Protein AF-A0A2D6DQM7-F1 (afdb_monomer_lite)

Radius of gyration: 18.54 Å; chains: 1; bounding box: 43×23×48 Å

Secondary structure (DSSP, 8-state):
-HHHHHHHH-TTSPP----PPTT--SS-EEE-TTGGGGEEE-SS-EEEPP--TTTHHHHTTSS-BPPPTT--EESSS-S----HHHHHHHHHT-

Foldseek 3Di:
DVVLVVCLVCVPDDDDDPDDDPPDDPKDWDAALVQLVQWFDDPPDIDRFDPDPVRCVVPVDPPTDRDDSRDTHMPPDDPDDDGSVNVNVVVVVD

Structure (mmCIF, N/CA/C/O backbone):
data_AF-A0A2D6DQM7-F1
#
_entry.id   AF-A0A2D6DQM7-F1
#
loop_
_atom_site.group_PDB
_atom_site.id
_atom_site.type_symbol
_atom_site.label_atom_id
_atom_site.label_alt_id
_atom_site.label_comp_id
_atom_site.label_asym_id
_atom_site.label_entity_id
_atom_site.label_seq_id
_atom_site.pdbx_PDB_ins_code
_atom_site.Cartn_x
_atom_site.Cartn_y
_atom_site.Cartn_z
_atom_site.occupancy
_atom_site.B_iso_or_equiv
_atom_site.auth_seq_id
_atom_site.auth_comp_id
_atom_site.auth_asym_id
_atom_site.auth_atom_id
_atom_site.pdbx_PDB_model_num
ATOM 1 N N . ASN A 1 1 ? -6.532 -4.059 7.459 1.00 88.75 1 ASN A N 1
ATOM 2 C CA . ASN A 1 1 ? -7.891 -3.481 7.304 1.00 88.75 1 ASN A CA 1
ATOM 3 C C . ASN A 1 1 ? -7.991 -2.241 8.203 1.00 88.75 1 ASN A C 1
ATOM 5 O O . ASN A 1 1 ? -7.369 -2.245 9.256 1.00 88.75 1 ASN A O 1
ATOM 9 N N . ILE A 1 2 ? -8.721 -1.175 7.833 1.00 94.06 2 ILE A N 1
ATOM 10 C CA . ILE A 1 2 ? -8.884 0.024 8.689 1.00 94.06 2 ILE A CA 1
ATOM 11 C C . ILE A 1 2 ? -9.483 -0.303 10.070 1.00 94.06 2 ILE A C 1
ATOM 13 O O . ILE A 1 2 ? -9.134 0.317 11.072 1.00 94.06 2 ILE A O 1
ATOM 17 N N . MET A 1 3 ? -10.316 -1.341 10.151 1.00 95.31 3 MET A N 1
ATOM 18 C CA . MET A 1 3 ? -10.896 -1.810 11.410 1.00 95.31 3 MET A CA 1
ATOM 19 C C . MET A 1 3 ? -9.862 -2.402 12.374 1.00 95.31 3 MET A C 1
ATOM 21 O O . MET A 1 3 ? -10.055 -2.333 13.588 1.00 95.31 3 MET A O 1
ATOM 25 N N . ASP A 1 4 ? -8.743 -2.923 11.864 1.00 95.88 4 ASP A N 1
ATOM 26 C CA . ASP A 1 4 ? -7.643 -3.402 12.707 1.00 95.88 4 ASP A CA 1
ATOM 27 C C . ASP A 1 4 ? -6.985 -2.232 13.443 1.00 95.88 4 ASP A C 1
ATOM 29 O O . ASP A 1 4 ? -6.693 -2.338 14.633 1.00 95.88 4 ASP A O 1
ATOM 33 N N . LEU A 1 5 ? -6.834 -1.089 12.763 1.00 95.94 5 LEU A N 1
ATOM 34 C CA . LEU A 1 5 ? -6.324 0.146 13.356 1.00 95.94 5 LEU A CA 1
ATOM 35 C C . LEU A 1 5 ? -7.281 0.703 14.412 1.00 95.94 5 LEU A C 1
ATOM 37 O O . LEU A 1 5 ? -6.847 1.035 15.514 1.00 95.94 5 LEU A O 1
ATOM 41 N N . ALA A 1 6 ? -8.584 0.734 14.123 1.00 96.12 6 ALA A N 1
ATOM 42 C CA . ALA A 1 6 ? -9.588 1.143 15.106 1.00 96.12 6 ALA A CA 1
ATOM 43 C C . ALA A 1 6 ? -9.516 0.273 16.379 1.00 96.12 6 ALA A C 1
ATOM 45 O O . ALA A 1 6 ? -9.460 0.797 17.493 1.00 96.12 6 ALA A O 1
ATOM 46 N N . LYS A 1 7 ? -9.416 -1.054 16.218 1.00 95.50 7 LYS A N 1
ATOM 47 C CA . LYS A 1 7 ? -9.271 -2.017 17.324 1.00 95.50 7 LYS A CA 1
ATOM 48 C C . LYS A 1 7 ? -7.934 -1.894 18.066 1.00 95.50 7 LYS A C 1
ATOM 50 O O . LYS A 1 7 ? -7.862 -2.182 19.267 1.00 95.50 7 LYS A O 1
ATOM 55 N N . ALA A 1 8 ? -6.866 -1.519 17.367 1.00 96.19 8 ALA A N 1
ATOM 56 C CA . ALA A 1 8 ? -5.561 -1.291 17.975 1.00 96.19 8 ALA A CA 1
ATOM 57 C C . ALA A 1 8 ? -5.597 -0.079 18.915 1.00 96.19 8 ALA A C 1
ATOM 59 O O . ALA A 1 8 ? -5.088 -0.184 20.030 1.00 96.19 8 ALA A O 1
ATOM 60 N N . ILE A 1 9 ? -6.242 1.012 18.487 1.00 95.44 9 ILE A N 1
ATOM 61 C CA . ILE A 1 9 ? -6.326 2.282 19.222 1.00 95.44 9 ILE A CA 1
ATOM 62 C C . ILE A 1 9 ? -7.325 2.205 20.383 1.00 95.44 9 ILE A C 1
ATOM 64 O O . ILE A 1 9 ? -6.980 2.533 21.515 1.00 95.44 9 ILE A O 1
ATOM 68 N N . ALA A 1 10 ? -8.564 1.790 20.113 1.00 95.69 10 ALA A N 1
ATOM 69 C CA . ALA A 1 10 ? -9.654 1.856 21.082 1.00 95.69 10 ALA A CA 1
ATOM 70 C C . ALA A 1 10 ? -10.599 0.649 20.933 1.00 95.69 10 ALA A C 1
ATOM 72 O O . ALA A 1 10 ? -11.690 0.779 20.377 1.00 95.69 10 ALA A O 1
ATOM 73 N N . PRO A 1 11 ? -10.202 -0.541 21.424 1.00 94.81 11 PRO A N 1
ATOM 74 C CA . PRO A 1 11 ? -10.949 -1.784 21.204 1.00 94.81 11 PRO A CA 1
ATOM 75 C C . PRO A 1 11 ? -12.373 -1.773 21.777 1.00 94.81 11 PRO A C 1
ATOM 77 O O . PRO A 1 11 ? -13.236 -2.456 21.236 1.00 94.81 11 PRO A O 1
ATOM 80 N N . GLU A 1 12 ? -12.616 -0.995 22.835 1.00 96.81 12 GLU A N 1
ATOM 81 C CA . GLU A 1 12 ? -13.916 -0.913 23.518 1.00 96.81 12 GLU A CA 1
ATOM 82 C C . GLU A 1 12 ? -14.807 0.228 22.995 1.00 96.81 12 GLU A C 1
ATOM 84 O O . GLU A 1 12 ? -15.944 0.395 23.439 1.00 96.81 12 GLU A O 1
ATOM 89 N N . CYS A 1 13 ? -14.310 1.056 22.069 1.00 97.19 13 CYS A N 1
ATOM 90 C CA . CYS A 1 13 ? -15.097 2.158 21.528 1.00 97.19 13 CYS A CA 1
ATOM 91 C C . CYS A 1 13 ? -16.144 1.656 20.531 1.00 97.19 13 CYS A C 1
ATOM 93 O O . CYS A 1 13 ? -15.873 0.843 19.645 1.00 97.19 13 CYS A O 1
ATOM 95 N N . LYS A 1 14 ? -17.351 2.224 20.618 1.00 96.75 14 LYS A N 1
ATOM 96 C CA . LYS A 1 14 ? -18.377 2.028 19.594 1.00 96.75 14 LYS A CA 1
ATOM 97 C C . LYS A 1 14 ? -17.861 2.566 18.256 1.00 96.75 14 LYS A C 1
ATOM 99 O O . LYS A 1 14 ? -17.482 3.730 18.163 1.00 96.75 14 LYS A O 1
ATOM 104 N N . THR A 1 15 ? -17.898 1.729 17.222 1.00 96.00 15 THR A N 1
ATOM 105 C CA . THR A 1 15 ? -17.618 2.146 15.841 1.00 96.00 15 THR A CA 1
ATOM 106 C C . THR A 1 15 ? -18.925 2.497 15.134 1.00 96.00 15 THR A C 1
ATOM 108 O O . THR A 1 15 ? -19.898 1.747 15.217 1.00 96.00 15 THR A O 1
ATOM 111 N N . GLU A 1 16 ? -18.939 3.616 14.416 1.00 96.94 16 GLU A N 1
ATOM 112 C CA . GLU A 1 16 ? -20.032 4.019 13.532 1.00 96.94 16 GLU A CA 1
ATOM 113 C C . GLU A 1 16 ? -19.538 4.070 12.082 1.00 96.94 16 GLU A C 1
ATOM 115 O O . GLU A 1 16 ? -18.485 4.640 11.797 1.00 96.94 16 GLU A O 1
ATOM 120 N N . ILE A 1 17 ? -20.281 3.450 11.162 1.00 95.56 17 ILE A N 1
ATOM 121 C CA . ILE A 1 17 ? -19.930 3.413 9.738 1.00 95.56 17 ILE A CA 1
ATOM 122 C C . ILE A 1 17 ? -20.580 4.613 9.049 1.00 95.56 17 ILE A C 1
ATOM 124 O O . ILE A 1 17 ? -21.793 4.638 8.862 1.00 95.56 17 ILE A O 1
ATOM 128 N N . VAL A 1 18 ? -19.761 5.582 8.640 1.00 96.25 18 VAL A N 1
ATOM 129 C CA . VAL A 1 18 ? -20.218 6.831 7.997 1.00 96.25 18 VAL A CA 1
ATOM 130 C C . VAL A 1 18 ? -20.133 6.811 6.463 1.00 96.25 18 VAL A C 1
ATOM 132 O O . VAL A 1 18 ? -20.545 7.764 5.808 1.00 96.25 18 VAL A O 1
ATOM 135 N N . GLY A 1 19 ? -19.632 5.719 5.878 1.00 95.38 19 GLY A N 1
ATOM 136 C CA . GLY A 1 19 ? -19.458 5.561 4.430 1.00 95.38 19 GLY A CA 1
ATOM 137 C C . GLY A 1 19 ? -18.151 6.150 3.883 1.00 95.38 19 GLY A C 1
ATOM 138 O O . GLY A 1 19 ? -17.313 6.655 4.627 1.00 95.38 19 GLY A O 1
ATOM 139 N N . ILE A 1 20 ? -17.969 6.038 2.563 1.00 95.75 20 ILE A N 1
ATOM 140 C CA . ILE A 1 20 ? -16.781 6.523 1.840 1.00 95.75 20 ILE A CA 1
ATOM 141 C C . ILE A 1 20 ? -16.903 8.033 1.626 1.00 95.75 20 ILE A C 1
ATOM 143 O O . ILE A 1 20 ? -17.938 8.524 1.171 1.00 95.75 20 ILE A O 1
ATOM 147 N N . ARG A 1 21 ? -15.834 8.775 1.923 1.00 97.44 21 ARG A N 1
ATOM 148 C CA . ARG A 1 21 ? -15.784 10.228 1.722 1.00 97.44 21 ARG A CA 1
ATOM 149 C C . ARG A 1 21 ? -15.429 10.581 0.270 1.00 97.44 21 ARG A C 1
ATOM 151 O O . ARG A 1 21 ? -14.767 9.793 -0.406 1.00 97.44 21 ARG A O 1
ATOM 158 N N . PRO A 1 22 ? -15.815 11.772 -0.227 1.00 97.50 22 PRO A N 1
ATOM 159 C CA . PRO A 1 22 ? -15.448 12.209 -1.572 1.00 97.50 22 PRO A CA 1
ATOM 160 C C . PRO A 1 22 ? -13.931 12.183 -1.797 1.00 97.50 22 PRO A C 1
ATOM 162 O O . PRO A 1 22 ? -13.179 12.784 -1.033 1.00 97.50 22 PRO A O 1
ATOM 165 N N . GLY A 1 23 ? -13.495 11.502 -2.859 1.00 95.62 23 GLY A N 1
ATOM 166 C CA . GLY A 1 23 ? -12.082 11.391 -3.239 1.00 95.62 23 GLY A CA 1
ATOM 167 C C . GLY A 1 23 ? -11.285 10.309 -2.502 1.00 95.62 23 GLY A C 1
ATOM 168 O O . GLY A 1 23 ? -10.113 10.126 -2.817 1.00 95.62 23 GLY A O 1
ATOM 169 N N . GLU A 1 24 ? -11.890 9.580 -1.563 1.00 96.62 24 GLU A N 1
ATOM 170 C CA . GLU A 1 24 ? -11.226 8.487 -0.849 1.00 96.62 24 GLU A CA 1
ATOM 171 C C . GLU A 1 24 ? -11.266 7.184 -1.663 1.00 96.62 24 GLU A C 1
ATOM 173 O O . GLU A 1 24 ? -12.298 6.820 -2.234 1.00 96.62 24 GLU A O 1
ATOM 178 N N . LYS A 1 25 ? -10.137 6.470 -1.711 1.00 94.25 25 LYS A N 1
ATOM 179 C CA . LYS A 1 25 ? -10.039 5.136 -2.310 1.00 94.25 25 LYS A CA 1
ATOM 180 C C . LYS A 1 25 ? -10.123 4.065 -1.223 1.00 94.25 25 LYS A C 1
ATOM 182 O O . LYS A 1 25 ? -9.638 4.258 -0.115 1.00 94.25 25 LYS A O 1
ATOM 187 N N . LEU A 1 26 ? -10.698 2.905 -1.554 1.00 94.81 26 LEU A N 1
ATOM 188 C CA . LEU A 1 26 ? -10.728 1.746 -0.646 1.00 94.81 26 LEU A CA 1
ATOM 189 C C . LEU A 1 26 ? -9.349 1.096 -0.474 1.00 94.81 26 LEU A C 1
ATOM 191 O O . LEU A 1 26 ? -9.018 0.596 0.600 1.00 94.81 26 LEU A O 1
ATOM 195 N N . HIS A 1 27 ? -8.562 1.105 -1.546 1.00 95.94 27 HIS A N 1
ATOM 196 C CA . HIS A 1 27 ? -7.209 0.578 -1.590 1.00 95.94 27 HIS A CA 1
ATOM 197 C C . HIS A 1 27 ? -6.312 1.585 -2.295 1.00 95.94 27 HIS A C 1
ATOM 199 O O . HIS A 1 27 ? -6.731 2.244 -3.249 1.00 95.94 27 HIS A O 1
ATOM 205 N N . GLU A 1 28 ? -5.079 1.684 -1.820 1.00 96.56 28 GLU A N 1
ATOM 206 C CA . GLU A 1 28 ? -4.067 2.564 -2.388 1.00 96.56 28 GLU A CA 1
ATOM 207 C C . GLU A 1 28 ? -3.101 1.753 -3.240 1.00 96.56 28 GLU A C 1
ATOM 209 O O . GLU A 1 28 ? -2.821 0.590 -2.944 1.00 96.56 28 GLU A O 1
ATOM 214 N N . VAL A 1 29 ? -2.596 2.382 -4.294 1.00 96.88 29 VAL A N 1
ATOM 215 C CA . VAL A 1 29 ? -1.666 1.780 -5.251 1.00 96.88 29 VAL A CA 1
ATOM 216 C C . VAL A 1 29 ? -0.356 2.553 -5.185 1.00 96.88 29 VAL A C 1
ATOM 218 O O . VAL A 1 29 ? -0.365 3.780 -5.263 1.00 96.88 29 VAL A O 1
ATOM 221 N N . LEU A 1 30 ? 0.756 1.834 -5.032 1.00 96.62 30 LEU A N 1
ATOM 222 C CA . LEU A 1 30 ? 2.108 2.397 -5.021 1.00 96.62 30 LEU A CA 1
ATOM 223 C C . LEU A 1 30 ? 2.828 2.201 -6.357 1.00 96.62 30 LEU A C 1
ATOM 225 O O . LEU A 1 30 ? 3.516 3.111 -6.805 1.00 96.62 30 LEU A O 1
ATOM 229 N N . VAL A 1 31 ? 2.656 1.039 -6.995 1.00 96.75 31 VAL A N 1
ATOM 230 C CA . VAL A 1 31 ? 3.138 0.773 -8.359 1.00 96.75 31 VAL A CA 1
ATOM 231 C C . VAL A 1 31 ? 1.950 0.300 -9.175 1.00 96.75 31 VAL A C 1
ATOM 233 O O . VAL A 1 31 ? 1.384 -0.755 -8.881 1.00 96.75 31 VAL A O 1
ATOM 236 N N . THR A 1 32 ? 1.547 1.101 -10.161 1.00 95.88 32 THR A N 1
ATOM 237 C CA . THR A 1 32 ? 0.432 0.759 -11.048 1.00 95.88 32 THR A CA 1
ATOM 238 C C . THR A 1 32 ? 0.834 -0.354 -12.011 1.00 95.88 32 THR A C 1
ATOM 240 O O . THR A 1 32 ? 2.018 -0.548 -12.292 1.00 95.88 32 THR A O 1
ATOM 243 N N . ARG A 1 33 ? -0.150 -1.059 -12.574 1.00 94.69 33 ARG A N 1
ATOM 244 C CA . ARG A 1 33 ? 0.106 -2.055 -13.624 1.00 94.69 33 ARG A CA 1
ATOM 245 C C . ARG A 1 33 ? 0.819 -1.472 -14.851 1.00 94.69 33 ARG A C 1
ATOM 247 O O . ARG A 1 33 ? 1.611 -2.162 -15.489 1.00 94.69 33 ARG A O 1
ATOM 254 N N . ASP A 1 34 ? 0.550 -0.212 -15.183 1.00 92.81 34 ASP A N 1
ATOM 255 C CA . ASP A 1 34 ? 1.203 0.461 -16.306 1.00 92.81 34 ASP A CA 1
ATOM 256 C C . ASP A 1 34 ? 2.677 0.769 -15.990 1.00 92.81 34 ASP A C 1
ATOM 258 O O . ASP A 1 34 ? 3.549 0.501 -16.820 1.00 92.81 34 ASP A O 1
ATOM 262 N N . ASP A 1 35 ? 2.968 1.227 -14.766 1.00 93.75 35 ASP A N 1
ATOM 263 C CA . ASP A 1 35 ? 4.334 1.500 -14.289 1.00 93.75 35 ASP A CA 1
ATOM 264 C C . ASP A 1 35 ? 5.143 0.220 -14.016 1.00 93.75 35 ASP A C 1
ATOM 266 O O . ASP A 1 35 ? 6.377 0.241 -14.006 1.00 93.75 35 ASP A O 1
ATOM 270 N N . ALA A 1 36 ? 4.481 -0.923 -13.815 1.00 93.56 36 ALA A N 1
ATOM 271 C CA . ALA A 1 36 ? 5.141 -2.204 -13.566 1.00 93.56 36 ALA A CA 1
ATOM 272 C C . ALA A 1 36 ? 6.127 -2.581 -14.687 1.00 93.56 36 ALA A C 1
ATOM 274 O O . ALA A 1 36 ? 7.177 -3.164 -14.423 1.00 93.56 36 ALA A O 1
ATOM 275 N N . ARG A 1 37 ? 5.836 -2.175 -15.932 1.00 89.75 37 ARG A N 1
ATOM 276 C CA . ARG A 1 37 ? 6.681 -2.425 -17.115 1.00 89.75 37 ARG A CA 1
ATOM 277 C C . ARG A 1 37 ? 8.061 -1.780 -17.033 1.00 89.75 37 ARG A C 1
ATOM 279 O O . ARG A 1 37 ? 9.001 -2.291 -17.636 1.00 89.75 37 ARG A O 1
ATOM 286 N N . SER A 1 38 ? 8.177 -0.665 -16.319 1.00 90.44 38 SER A N 1
ATOM 287 C CA . SER A 1 38 ? 9.440 0.032 -16.072 1.00 90.44 38 SER A CA 1
ATOM 288 C C . SER A 1 38 ? 9.918 -0.155 -14.632 1.00 90.44 38 SER A C 1
ATOM 290 O O . SER A 1 38 ? 10.810 0.559 -14.185 1.00 90.44 38 SER A O 1
ATOM 292 N N . THR A 1 39 ? 9.358 -1.106 -13.883 1.00 92.44 39 THR A N 1
ATOM 293 C CA . THR A 1 39 ? 9.714 -1.335 -12.481 1.00 92.44 39 THR A CA 1
ATOM 294 C C . THR A 1 39 ? 10.686 -2.502 -12.332 1.00 92.44 39 THR A C 1
ATOM 296 O O . THR A 1 39 ? 10.557 -3.529 -12.991 1.00 92.44 39 THR A O 1
ATOM 299 N N . LEU A 1 40 ? 11.656 -2.356 -11.429 1.00 92.69 40 LEU A N 1
ATOM 300 C CA . LEU A 1 40 ? 12.512 -3.443 -10.957 1.00 92.69 40 LEU A CA 1
ATOM 301 C C . LEU A 1 40 ? 12.214 -3.760 -9.489 1.00 92.69 40 LEU A C 1
ATOM 303 O O . LEU A 1 40 ? 12.149 -2.853 -8.658 1.00 92.69 40 LEU A O 1
ATOM 307 N N . GLU A 1 41 ? 12.076 -5.045 -9.177 1.00 94.38 41 GLU A N 1
ATOM 308 C CA . GLU A 1 41 ? 11.946 -5.597 -7.830 1.00 94.38 41 GLU A CA 1
ATOM 309 C C . GLU A 1 41 ? 13.323 -5.949 -7.249 1.00 94.38 41 GLU A C 1
ATOM 311 O O . GLU A 1 41 ? 14.146 -6.613 -7.890 1.00 94.38 41 GLU A O 1
ATOM 316 N N . TYR A 1 42 ? 13.551 -5.527 -6.006 1.00 94.12 42 TYR A N 1
ATOM 317 C CA . TYR A 1 42 ? 14.691 -5.898 -5.171 1.00 94.12 42 TYR A CA 1
ATOM 318 C C . TYR A 1 42 ? 14.189 -6.585 -3.903 1.00 94.12 42 TYR A C 1
ATOM 320 O O . TYR A 1 42 ? 12.995 -6.753 -3.682 1.00 94.12 42 TYR A O 1
ATOM 328 N N . LYS A 1 43 ? 15.120 -6.958 -3.022 1.00 93.31 43 LYS A N 1
ATOM 329 C CA . LYS A 1 43 ? 14.799 -7.652 -1.773 1.00 93.31 43 LYS A CA 1
ATOM 330 C C . LYS A 1 43 ? 13.834 -6.876 -0.861 1.00 93.31 43 LYS A C 1
ATOM 332 O O . LYS A 1 43 ? 13.038 -7.502 -0.171 1.00 93.31 43 LYS A O 1
ATOM 337 N N . ASP A 1 44 ? 13.959 -5.554 -0.792 1.00 94.62 44 ASP A N 1
ATOM 338 C CA . ASP A 1 44 ? 13.276 -4.704 0.194 1.00 94.62 44 ASP A CA 1
ATOM 339 C C . ASP A 1 44 ? 12.647 -3.433 -0.399 1.00 94.62 44 ASP A C 1
ATOM 341 O O . ASP A 1 44 ? 12.073 -2.629 0.335 1.00 94.62 44 ASP A O 1
ATOM 345 N N . HIS A 1 45 ? 12.737 -3.240 -1.715 1.00 94.75 45 HIS A N 1
ATOM 346 C CA . HIS A 1 45 ? 12.178 -2.076 -2.392 1.00 94.75 45 HIS A CA 1
ATOM 347 C C . HIS A 1 45 ? 11.927 -2.346 -3.878 1.00 94.75 45 HIS A C 1
ATOM 349 O O . HIS A 1 45 ? 12.388 -3.338 -4.444 1.00 94.75 45 HIS A O 1
ATOM 355 N N . TYR A 1 46 ? 11.228 -1.406 -4.508 1.00 94.31 46 TYR A N 1
ATOM 356 C CA . TYR A 1 46 ? 11.021 -1.352 -5.949 1.00 94.31 46 TYR A CA 1
ATOM 357 C C . TYR A 1 46 ? 11.626 -0.066 -6.506 1.00 94.31 46 TYR A C 1
ATOM 359 O O . TYR A 1 46 ? 11.657 0.962 -5.823 1.00 94.31 46 TYR A O 1
ATOM 367 N N . VAL A 1 47 ? 12.079 -0.109 -7.755 1.00 93.06 47 VAL A N 1
ATOM 368 C CA . VAL A 1 47 ? 12.547 1.071 -8.489 1.00 93.06 47 VAL A CA 1
ATOM 369 C C . VAL A 1 47 ? 11.734 1.211 -9.763 1.00 93.06 47 VAL A C 1
ATOM 371 O O . VAL A 1 47 ? 11.910 0.424 -10.688 1.00 93.06 47 VAL A O 1
ATOM 374 N N . VAL A 1 48 ? 10.888 2.239 -9.821 1.00 92.44 48 VAL A N 1
ATOM 375 C CA . VAL A 1 48 ? 10.227 2.666 -11.060 1.00 92.44 48 VAL A CA 1
ATOM 376 C C . VAL A 1 48 ? 11.235 3.465 -11.880 1.00 92.44 48 VAL A C 1
ATOM 378 O O . VAL A 1 48 ? 11.749 4.496 -11.436 1.00 92.44 48 VAL A O 1
ATOM 381 N N . GLN A 1 49 ? 11.573 2.965 -13.061 1.00 89.06 49 GLN A N 1
ATOM 382 C CA . GLN A 1 49 ? 12.559 3.574 -13.936 1.00 89.06 49 GLN A CA 1
ATOM 383 C C . GLN A 1 49 ? 11.921 4.700 -14.764 1.00 89.06 49 GLN A C 1
ATOM 385 O O . GLN A 1 49 ? 10.819 4.535 -15.289 1.00 89.06 49 GLN A O 1
ATOM 390 N N . PRO A 1 50 ? 12.616 5.838 -14.935 1.00 87.88 50 PRO A N 1
ATOM 391 C CA . PRO A 1 50 ? 12.215 6.867 -15.883 1.00 87.88 50 PRO A CA 1
ATOM 392 C C . PRO A 1 50 ? 12.154 6.337 -17.318 1.00 87.88 50 PRO A C 1
ATOM 394 O O . PRO A 1 50 ? 13.070 5.643 -17.768 1.00 87.88 50 PRO A O 1
ATOM 397 N N . ASP A 1 51 ? 11.142 6.767 -18.067 1.00 81.88 51 ASP A N 1
ATOM 398 C CA . ASP A 1 51 ? 10.985 6.447 -19.488 1.00 81.88 51 ASP A CA 1
ATOM 399 C C . ASP A 1 51 ? 11.842 7.375 -20.374 1.00 81.88 51 ASP A C 1
ATOM 401 O O . ASP A 1 51 ? 11.356 8.231 -21.115 1.00 81.88 51 ASP A O 1
ATOM 405 N N . PHE A 1 52 ? 13.167 7.266 -20.241 1.00 82.00 52 PHE A N 1
ATOM 406 C CA . PHE A 1 52 ? 14.120 7.970 -21.099 1.00 82.00 52 PHE A CA 1
ATOM 407 C C . PHE A 1 52 ? 15.021 6.978 -21.834 1.00 82.00 52 PHE A C 1
ATOM 409 O O . PHE A 1 52 ? 15.685 6.147 -21.216 1.00 82.00 52 PHE A O 1
ATOM 416 N N . GLN A 1 53 ? 15.161 7.139 -23.154 1.00 72.75 53 GLN A N 1
ATOM 417 C CA . GLN A 1 53 ? 15.956 6.243 -24.012 1.00 72.75 53 GLN A CA 1
ATOM 418 C C . GLN A 1 53 ? 17.416 6.046 -23.552 1.00 72.75 53 GLN A C 1
ATOM 420 O O . GLN A 1 53 ? 18.023 5.005 -23.801 1.00 72.75 53 GLN A O 1
ATOM 425 N N . PHE A 1 54 ? 18.010 7.038 -22.882 1.00 71.94 54 PHE A N 1
ATOM 426 C CA . PHE A 1 54 ? 19.382 6.949 -22.369 1.00 71.94 54 PHE A CA 1
ATOM 427 C C . PHE A 1 54 ? 19.486 6.215 -21.021 1.00 71.94 54 PHE A C 1
ATOM 429 O O . PHE A 1 54 ? 20.584 5.800 -20.640 1.00 71.94 54 PHE A O 1
ATOM 436 N N . TRP A 1 55 ? 18.373 6.050 -20.301 1.00 70.19 55 TRP A N 1
ATOM 437 C CA . TRP A 1 55 ? 18.333 5.441 -18.972 1.00 70.19 55 TRP A CA 1
ATOM 438 C C . TRP A 1 55 ? 18.593 3.935 -19.025 1.00 70.19 55 TRP A C 1
ATOM 440 O O . TRP A 1 55 ? 19.388 3.412 -18.240 1.00 70.19 55 TRP A O 1
ATOM 450 N N . GLU A 1 56 ? 18.041 3.264 -20.040 1.00 65.12 56 GLU A N 1
ATOM 451 C CA . GLU A 1 56 ? 18.265 1.842 -20.312 1.00 65.12 56 GLU A CA 1
ATOM 452 C C . GLU A 1 56 ? 19.750 1.459 -20.351 1.00 65.12 56 GLU A C 1
ATOM 454 O O . GLU A 1 56 ? 20.138 0.385 -19.898 1.00 65.12 56 GLU A O 1
ATOM 459 N N . ARG A 1 57 ? 20.618 2.319 -20.896 1.00 64.62 57 ARG A N 1
ATOM 460 C CA . ARG A 1 57 ? 22.051 2.009 -21.019 1.00 64.62 57 ARG A CA 1
ATOM 461 C C . ARG A 1 57 ? 22.800 2.075 -19.690 1.00 64.62 57 ARG A C 1
ATOM 463 O O . ARG A 1 57 ? 23.855 1.458 -19.578 1.00 64.62 57 ARG A O 1
ATOM 470 N N . ARG A 1 58 ? 22.289 2.816 -18.702 1.00 63.47 58 ARG A N 1
ATOM 471 C CA . ARG A 1 58 ? 22.987 3.079 -17.433 1.00 63.47 58 ARG A CA 1
ATOM 472 C C . ARG A 1 58 ? 22.623 2.088 -16.325 1.00 63.47 58 ARG A C 1
ATOM 474 O O . ARG A 1 58 ? 23.435 1.884 -15.430 1.00 63.47 58 ARG A O 1
ATOM 481 N N . PHE A 1 59 ? 21.447 1.461 -16.400 1.00 63.09 59 PHE A N 1
ATOM 482 C CA . PHE A 1 59 ? 20.889 0.654 -15.304 1.00 63.09 59 PHE A CA 1
ATOM 483 C C . PHE A 1 59 ? 20.511 -0.783 -15.685 1.00 63.09 59 PHE A C 1
ATOM 485 O O . PHE A 1 59 ? 19.819 -1.454 -14.929 1.00 63.09 59 PHE A O 1
ATOM 492 N N . LYS A 1 60 ? 21.015 -1.299 -16.813 1.00 61.41 60 LYS A N 1
ATOM 493 C CA . LYS A 1 60 ? 20.678 -2.642 -17.322 1.00 61.41 60 LYS A CA 1
ATOM 494 C C . LYS A 1 60 ? 21.072 -3.830 -16.427 1.00 61.41 60 LYS A C 1
ATOM 496 O O . LYS A 1 60 ? 20.706 -4.943 -16.767 1.00 61.41 60 LYS A O 1
ATOM 501 N N . ASN A 1 61 ? 21.808 -3.629 -15.328 1.00 60.31 61 ASN A N 1
ATOM 502 C CA . ASN A 1 61 ? 22.254 -4.704 -14.428 1.00 60.31 61 ASN A CA 1
ATOM 503 C C . ASN A 1 61 ? 22.652 -4.175 -13.035 1.00 60.31 61 ASN A C 1
ATOM 505 O O . ASN A 1 61 ? 23.829 -4.153 -12.682 1.00 60.31 61 ASN A O 1
ATOM 509 N N . ASN A 1 62 ? 21.690 -3.733 -12.226 1.00 74.56 62 ASN A N 1
ATOM 510 C CA . ASN A 1 62 ? 21.944 -3.339 -10.830 1.00 74.56 62 ASN A CA 1
ATOM 511 C C . ASN A 1 62 ? 21.363 -4.331 -9.798 1.00 74.56 62 ASN A C 1
ATOM 513 O O . ASN A 1 62 ? 21.249 -3.986 -8.627 1.00 74.56 62 ASN A O 1
ATOM 517 N N . GLY A 1 63 ? 21.017 -5.553 -10.222 1.00 85.44 63 GLY A N 1
ATOM 518 C CA . GLY A 1 63 ? 20.579 -6.639 -9.336 1.00 85.44 63 GLY A CA 1
ATOM 519 C C . GLY A 1 63 ? 19.074 -6.714 -9.058 1.00 85.44 63 GLY A C 1
ATOM 520 O O . GLY A 1 63 ? 18.671 -7.559 -8.265 1.00 85.44 63 GLY A O 1
ATOM 521 N N . GLY A 1 64 ? 18.261 -5.863 -9.691 1.00 90.19 64 GLY A N 1
ATOM 522 C CA . GLY A 1 64 ? 16.799 -5.960 -9.648 1.00 90.19 64 GLY A CA 1
ATOM 523 C C . GLY A 1 64 ? 16.250 -6.855 -10.760 1.00 90.19 64 GLY A C 1
ATOM 524 O O . GLY A 1 64 ? 16.851 -6.941 -11.833 1.00 90.19 64 GLY A O 1
ATOM 525 N N . ASN A 1 65 ? 15.109 -7.500 -10.513 1.00 92.62 65 ASN A N 1
ATOM 526 C CA . ASN A 1 65 ? 14.409 -8.330 -11.497 1.00 92.62 65 ASN A CA 1
ATOM 527 C C . ASN A 1 65 ? 13.108 -7.651 -11.945 1.00 92.62 65 ASN A C 1
ATOM 529 O O . ASN A 1 65 ? 12.464 -7.000 -11.124 1.00 92.62 65 ASN A O 1
ATOM 533 N N . PRO A 1 66 ? 12.692 -7.785 -13.214 1.00 92.25 66 PRO A N 1
ATOM 534 C CA . PRO A 1 66 ? 11.367 -7.334 -13.621 1.00 92.25 66 PRO A CA 1
ATOM 535 C C . PRO A 1 66 ? 10.286 -8.153 -12.886 1.00 92.25 66 PRO A C 1
ATOM 537 O O . PRO A 1 66 ? 10.431 -9.378 -12.791 1.00 92.25 66 PRO A O 1
ATOM 540 N N . PRO A 1 67 ? 9.217 -7.516 -12.375 1.00 93.25 67 PRO A N 1
ATOM 541 C CA . PRO A 1 67 ? 8.099 -8.230 -11.773 1.00 93.25 67 PRO A CA 1
ATOM 5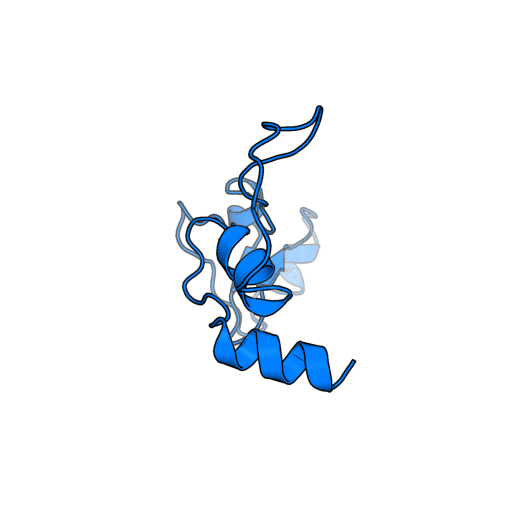42 C C . PRO A 1 67 ? 7.248 -8.941 -12.851 1.00 93.25 67 PRO A C 1
ATOM 544 O O . PRO A 1 67 ? 7.465 -8.735 -14.051 1.00 93.25 67 PRO A O 1
ATOM 547 N N . PRO A 1 68 ? 6.267 -9.778 -12.459 1.00 93.75 68 PRO A N 1
ATOM 548 C CA . PRO A 1 68 ? 5.298 -10.366 -13.389 1.00 93.75 68 PRO A CA 1
ATOM 549 C C . PRO A 1 68 ? 4.555 -9.321 -14.244 1.00 93.75 68 PRO A C 1
ATOM 551 O O . PRO A 1 68 ? 4.353 -8.186 -13.823 1.00 93.75 68 PRO A O 1
ATOM 554 N N . GLU A 1 69 ? 4.098 -9.702 -15.441 1.00 89.00 69 GLU A N 1
ATOM 555 C CA . GLU A 1 69 ? 3.431 -8.782 -16.388 1.00 89.00 69 GLU A CA 1
ATOM 556 C C . GLU A 1 69 ? 2.099 -8.209 -15.859 1.00 89.00 69 GLU A C 1
ATOM 558 O O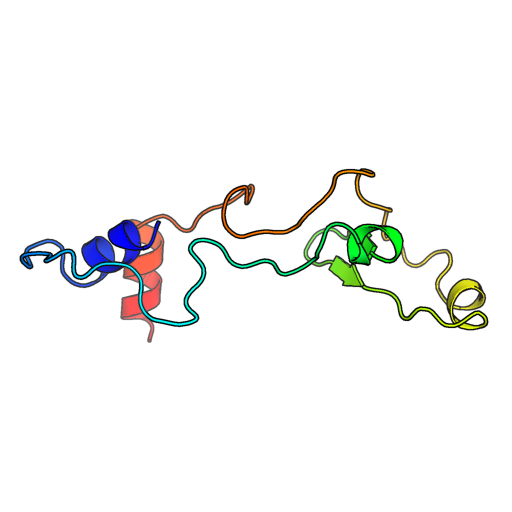 . GLU A 1 69 ? 1.654 -7.130 -16.255 1.00 89.00 69 GLU A O 1
ATOM 563 N N . ASP A 1 70 ? 1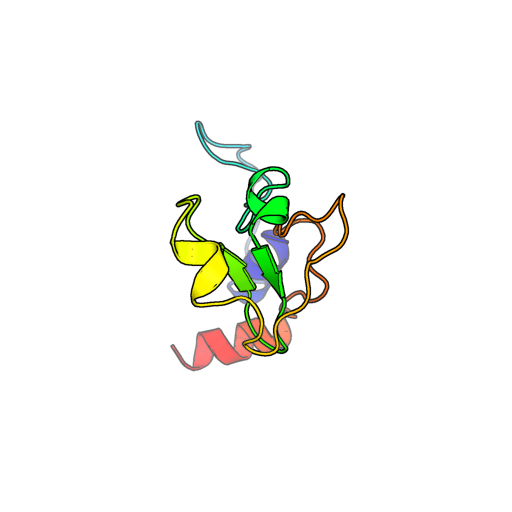.440 -8.929 -14.957 1.00 91.06 70 ASP A N 1
ATOM 564 C CA . ASP A 1 70 ? 0.208 -8.535 -14.280 1.00 91.06 70 ASP A CA 1
ATOM 565 C C . ASP A 1 70 ? 0.442 -7.928 -12.888 1.00 91.06 70 ASP A C 1
ATOM 567 O O . ASP A 1 70 ? -0.517 -7.733 -12.140 1.00 91.06 70 ASP A O 1
ATOM 571 N N . PHE A 1 71 ? 1.692 -7.602 -12.548 1.00 95.12 71 PHE A N 1
ATOM 572 C CA . PHE A 1 71 ? 2.051 -7.021 -11.261 1.00 95.12 71 PHE A CA 1
ATOM 573 C C . PHE A 1 71 ? 1.387 -5.661 -11.020 1.00 95.12 71 PHE A C 1
ATOM 575 O O . PHE A 1 71 ? 1.396 -4.771 -11.870 1.00 95.12 71 PHE A O 1
ATOM 582 N N . GLU A 1 72 ? 0.876 -5.489 -9.805 1.00 96.31 72 GLU A N 1
ATOM 583 C CA . GLU A 1 72 ? 0.438 -4.214 -9.251 1.00 96.31 72 GLU A CA 1
ATOM 584 C C . GLU A 1 72 ? 0.720 -4.227 -7.746 1.00 96.31 72 GLU A C 1
ATOM 586 O O . GLU A 1 72 ? 0.303 -5.145 -7.034 1.00 96.31 72 GLU A O 1
ATOM 591 N N . TYR A 1 73 ? 1.425 -3.211 -7.246 1.00 96.56 73 TYR A N 1
ATOM 592 C CA . TYR A 1 73 ? 1.704 -3.104 -5.818 1.00 96.56 73 TYR A CA 1
ATOM 593 C C . TYR A 1 73 ? 0.646 -2.228 -5.152 1.00 96.56 73 TYR A C 1
ATOM 595 O O . TYR A 1 73 ? 0.707 -0.996 -5.225 1.00 96.56 73 TYR A O 1
ATOM 603 N N . ASN A 1 74 ? -0.341 -2.866 -4.518 1.00 96.25 74 ASN A N 1
ATOM 604 C CA . ASN A 1 74 ? -1.476 -2.201 -3.886 1.00 96.25 74 ASN A CA 1
ATOM 605 C C . ASN A 1 74 ? -1.747 -2.724 -2.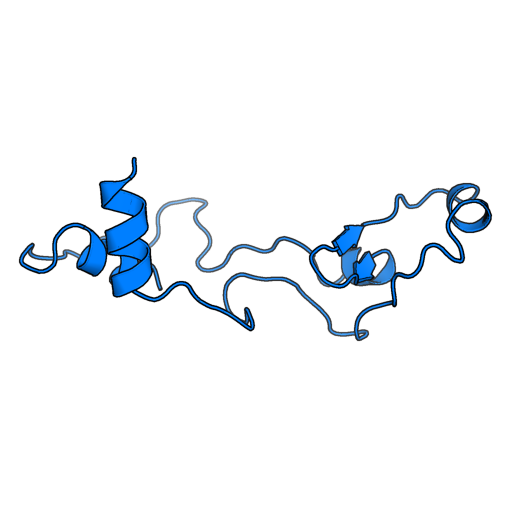466 1.00 96.25 74 ASN A C 1
ATOM 607 O O . ASN A 1 74 ? -1.378 -3.838 -2.095 1.00 96.25 74 ASN A O 1
ATOM 611 N N . SER A 1 75 ? -2.446 -1.923 -1.663 1.00 96.00 75 SER A N 1
ATOM 612 C CA . SER A 1 75 ? -2.743 -2.264 -0.269 1.00 96.00 75 SER A CA 1
ATOM 613 C C . SER A 1 75 ? -3.810 -3.351 -0.085 1.00 96.00 75 SER A C 1
ATOM 615 O O . SER A 1 75 ? -4.033 -3.781 1.047 1.00 96.00 75 SER A O 1
ATOM 617 N N . ALA A 1 76 ? -4.476 -3.805 -1.153 1.00 95.00 76 ALA A N 1
ATOM 618 C CA . ALA A 1 76 ? -5.492 -4.858 -1.100 1.00 95.00 76 ALA A CA 1
ATOM 619 C C . ALA A 1 76 ? -4.872 -6.259 -1.073 1.00 95.00 76 ALA A C 1
ATOM 621 O O . ALA A 1 76 ? -5.341 -7.126 -0.337 1.00 95.00 76 ALA A O 1
ATOM 622 N N . THR A 1 77 ? -3.822 -6.473 -1.870 1.0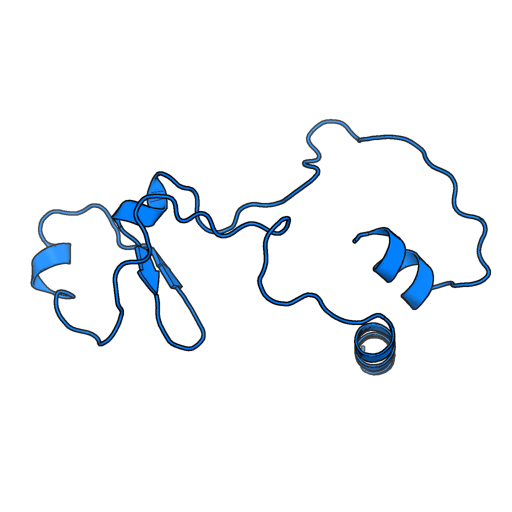0 94.31 77 THR A N 1
ATOM 623 C CA . THR A 1 77 ? -3.207 -7.789 -2.114 1.00 94.31 77 THR A CA 1
ATOM 624 C C . THR A 1 77 ? -1.768 -7.883 -1.616 1.00 94.31 77 THR A C 1
ATOM 626 O O . THR A 1 77 ? -1.022 -8.760 -2.050 1.00 94.31 77 THR A O 1
ATOM 629 N N . ASN A 1 78 ? -1.364 -6.993 -0.706 1.00 91.94 78 ASN A N 1
ATOM 630 C CA . ASN A 1 78 ? -0.046 -7.048 -0.080 1.00 91.94 78 ASN A CA 1
ATOM 631 C C . ASN A 1 78 ? 0.234 -8.430 0.529 1.00 91.94 78 ASN A C 1
ATOM 633 O O . ASN A 1 78 ? -0.623 -9.038 1.169 1.00 91.94 78 ASN A O 1
ATOM 637 N N . SER A 1 79 ? 1.471 -8.901 0.378 1.00 91.31 79 SER A N 1
ATOM 638 C CA . SER A 1 79 ? 1.923 -10.174 0.953 1.00 91.31 79 SER A CA 1
ATOM 639 C C . SER A 1 79 ? 2.019 -10.140 2.480 1.00 91.31 79 SER A C 1
ATOM 641 O O . SER A 1 79 ? 1.981 -11.186 3.128 1.00 91.31 79 SER A O 1
ATOM 643 N N . TRP A 1 80 ? 2.126 -8.944 3.063 1.00 94.00 80 TRP A N 1
ATOM 644 C CA . TRP A 1 80 ? 2.222 -8.735 4.499 1.00 94.00 80 TRP A CA 1
ATOM 645 C C . TRP A 1 80 ? 1.292 -7.613 4.968 1.00 94.00 80 TRP A C 1
ATOM 647 O O . TRP A 1 80 ? 1.203 -6.550 4.352 1.00 94.00 80 TRP A O 1
ATOM 657 N N . PHE A 1 81 ? 0.633 -7.852 6.101 1.00 95.44 81 PHE A N 1
ATOM 658 C CA . PHE A 1 81 ? -0.204 -6.886 6.806 1.00 95.44 81 PHE A CA 1
ATOM 659 C C . PHE A 1 81 ? 0.239 -6.806 8.266 1.00 95.44 81 PHE A C 1
ATOM 661 O O . PHE A 1 81 ? 0.441 -7.839 8.902 1.00 95.44 81 PHE A O 1
ATOM 668 N N . LEU A 1 82 ? 0.338 -5.586 8.800 1.00 95.44 82 LEU A N 1
ATOM 669 C CA . LEU A 1 82 ? 0.732 -5.335 10.186 1.00 95.44 82 LEU A CA 1
ATOM 670 C C . LEU A 1 82 ? -0.313 -5.903 11.172 1.00 95.44 82 LEU A C 1
ATOM 672 O O . LEU A 1 82 ? -1.459 -5.436 11.172 1.00 95.44 82 LEU A O 1
ATOM 676 N N . PRO A 1 83 ? 0.051 -6.861 12.045 1.00 96.00 83 PRO A N 1
ATOM 677 C CA . PRO A 1 83 ? -0.853 -7.391 13.061 1.00 96.00 83 PRO A CA 1
ATOM 678 C C . PRO A 1 83 ? -1.234 -6.343 14.115 1.00 96.00 83 PRO A C 1
ATOM 680 O O . PRO A 1 83 ? -0.427 -5.493 14.492 1.00 96.00 83 PRO A O 1
ATOM 683 N N . VAL A 1 84 ? -2.441 -6.458 14.678 1.00 96.31 84 VAL A N 1
ATOM 684 C CA . VAL A 1 84 ? -2.956 -5.539 15.717 1.00 96.31 84 VAL A CA 1
ATOM 685 C C . VAL A 1 84 ? -2.013 -5.427 16.922 1.00 96.31 84 VAL A C 1
ATOM 687 O O . VAL A 1 84 ? -1.823 -4.336 17.457 1.00 96.31 84 VAL A O 1
ATOM 690 N N . ASP A 1 85 ? -1.400 -6.531 17.352 1.00 96.12 85 ASP A N 1
ATOM 691 C CA . ASP A 1 85 ? -0.498 -6.521 18.509 1.00 96.12 85 ASP A CA 1
ATOM 692 C C . ASP A 1 85 ? 0.826 -5.802 18.222 1.00 96.12 85 ASP A C 1
ATOM 694 O O . ASP A 1 85 ? 1.353 -5.124 19.103 1.00 96.12 85 ASP A O 1
ATOM 698 N N . GLU A 1 86 ? 1.350 -5.903 16.998 1.00 96.88 86 GLU A N 1
ATOM 699 C CA . GLU A 1 86 ? 2.533 -5.146 16.571 1.00 96.88 86 GLU A CA 1
ATOM 700 C C . GLU A 1 86 ? 2.203 -3.661 16.431 1.00 96.88 86 GLU A C 1
ATOM 702 O O . GLU A 1 86 ? 2.929 -2.813 16.944 1.00 96.88 86 GLU A O 1
ATOM 707 N N . MET A 1 87 ? 1.043 -3.345 15.856 1.00 97.06 87 MET A N 1
ATOM 708 C CA . MET A 1 87 ? 0.542 -1.978 15.758 1.00 97.06 87 MET A CA 1
ATOM 709 C C . MET A 1 87 ? 0.416 -1.313 17.136 1.00 97.06 87 MET A C 1
ATOM 711 O O . MET A 1 87 ? 0.851 -0.180 17.323 1.00 97.06 87 MET A O 1
ATOM 715 N N . ARG A 1 88 ? -0.105 -2.034 18.138 1.00 96.31 88 ARG A N 1
ATOM 716 C CA . ARG A 1 88 ? -0.172 -1.553 19.530 1.00 96.31 88 ARG A CA 1
ATOM 717 C C . ARG A 1 88 ? 1.199 -1.299 20.148 1.00 96.31 88 ARG A C 1
ATOM 719 O O . ARG A 1 88 ? 1.305 -0.413 20.991 1.00 96.31 88 ARG A O 1
ATOM 726 N N . LYS A 1 89 ? 2.227 -2.075 19.787 1.00 97.00 89 LYS A N 1
ATOM 727 C CA . LYS A 1 89 ? 3.605 -1.826 20.243 1.00 97.00 89 LYS A CA 1
ATOM 728 C C . LYS A 1 89 ? 4.142 -0.540 19.625 1.00 97.00 89 LYS A C 1
ATOM 730 O O . LYS A 1 89 ? 4.563 0.329 20.374 1.00 97.00 89 LYS A O 1
ATOM 735 N N . MET A 1 90 ? 4.005 -0.383 18.307 1.00 96.81 90 MET A N 1
ATOM 736 C CA . MET A 1 90 ? 4.435 0.827 17.598 1.00 96.81 90 MET A CA 1
ATOM 737 C C . MET A 1 90 ? 3.760 2.085 18.158 1.00 96.81 90 MET A C 1
ATOM 739 O O . MET A 1 90 ? 4.438 3.065 18.422 1.00 96.81 90 MET A O 1
ATOM 743 N N . ILE A 1 91 ? 2.446 2.046 18.418 1.00 95.06 91 ILE A N 1
ATOM 744 C CA . ILE A 1 91 ? 1.702 3.184 18.991 1.00 95.06 91 ILE A CA 1
ATOM 745 C C . ILE A 1 91 ? 2.240 3.599 20.371 1.00 95.06 91 ILE A C 1
ATOM 747 O O . ILE A 1 91 ? 2.210 4.779 20.694 1.00 95.06 91 ILE A O 1
ATOM 751 N N . LYS A 1 92 ? 2.721 2.657 21.193 1.00 94.25 92 LYS A N 1
ATOM 752 C CA . LYS A 1 92 ? 3.302 2.965 22.515 1.00 94.25 92 LYS A CA 1
ATOM 753 C C . LYS A 1 92 ? 4.686 3.612 22.435 1.00 94.25 92 LYS A C 1
ATOM 755 O O . LYS A 1 92 ? 5.136 4.157 23.437 1.00 94.25 92 LYS A O 1
ATOM 760 N N . GLU A 1 93 ? 5.363 3.475 21.299 1.00 94.69 93 GLU A N 1
ATOM 761 C CA . GLU A 1 93 ? 6.701 4.018 21.044 1.00 94.69 93 GLU A CA 1
ATOM 762 C C . GLU A 1 93 ? 6.665 5.383 20.331 1.00 94.69 93 GLU A C 1
ATOM 764 O O . GLU A 1 93 ? 7.721 5.989 20.147 1.00 94.69 93 GLU A O 1
ATOM 769 N N . LEU A 1 94 ? 5.474 5.859 19.942 1.00 87.50 94 LEU A N 1
ATOM 770 C CA . LEU A 1 94 ? 5.232 7.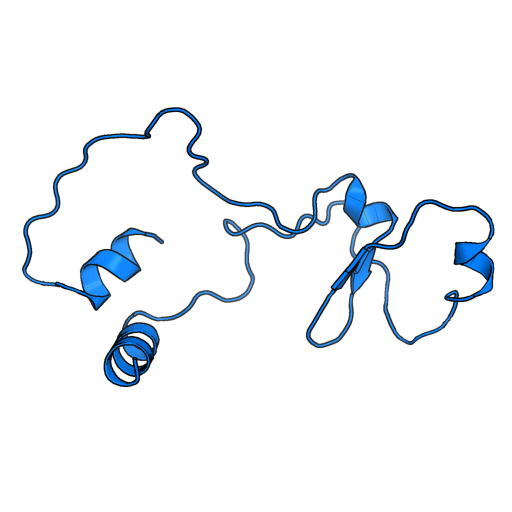208 19.412 1.00 87.50 94 LEU A CA 1
ATOM 771 C C . LEU A 1 94 ? 5.191 8.253 20.534 1.00 87.50 94 LEU A C 1
ATOM 773 O O . LEU A 1 94 ? 5.696 9.371 20.286 1.00 87.50 94 LEU A O 1
#

Sequence (94 aa):
NIMDLAKAIAPECKTEIVGIRPGEKLHEVLVTRDDARSTLEYKDHYVVQPDFQFWERRFKNNGGNPPPEDFEYNSATNSWFLPVDEMRKMIKEL

pLDDT: mean 91.21, std 9.09, range [60.31, 97.5]